Protein AF-A0ABD5DGE2-F1 (afdb_monomer)

InterPro domains:
  IPR036388 Winged helix-like DNA-binding domain superfamily [G3DSA:1.1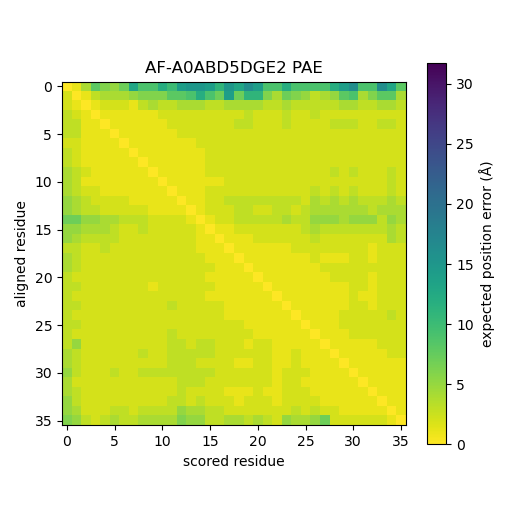0.10.10] (1-36)
  IPR036390 Winged helix DNA-binding domain superfamily [SSF46785] (1-36)

pLDDT: mean 93.65, std 4.29, range [72.81, 96.75]

Secondary structure (DSSP, 8-state):
---HHHHHHHHHHHS---HHHHHHHTT--HHHHTT-

Foldseek 3Di:
DDDPVNLVVVCVVVVDDDLVVSCVVRVHDSVVSVVD

Solvent-accessible surface area (backbone atoms only — not comparable to full-atom values): 2281 Å² total; per-residue (Å²): 133,74,47,76,63,59,54,48,53,53,34,68,75,60,73,63,75,55,66,69,58,48,15,64,72,52,74,33,60,55,73,61,58,77,73,107

Sequence (36 aa):
MASLMEVRDMLALQGRMEAKQLSARLQTPQPLIDAM

Organism: Acinetobacter baumannii (NCBI:txid470)

Nearest PDB structures (foldseek):
  2cfx-assembly1_C  TM=8.936E-01  e=1.313E+00  Bacillus subtilis
  4u7b-assembly2_G-2  TM=8.630E-01  e=2.007E+00  Drosophila mauritiana
  5duk-assembly1_B  TM=9.144E-01  e=2.155E+00  Thermoplasmatales archaeon SCGC AB-539-N05

Structure (mmCIF, N/CA/C/O backbone):
data_AF-A0ABD5DGE2-F1
#
_entry.id   AF-A0ABD5DGE2-F1
#
loop_
_atom_site.group_PDB
_atom_site.id
_atom_site.type_symbol
_atom_site.label_atom_id
_atom_site.label_alt_id
_atom_site.label_comp_id
_atom_site.label_asym_id
_atom_site.label_entity_id
_atom_site.label_seq_id
_atom_site.pdbx_PDB_ins_code
_atom_site.Cartn_x
_atom_site.Cartn_y
_atom_site.Cartn_z
_atom_site.occupancy
_atom_site.B_iso_or_equiv
_atom_site.auth_seq_id
_atom_site.auth_comp_id
_atom_site.auth_asym_id
_atom_site.auth_atom_id
_atom_site.pdbx_PDB_model_num
ATOM 1 N N . MET A 1 1 ? 7.598 3.481 9.514 1.00 72.81 1 MET A N 1
ATOM 2 C CA . MET A 1 1 ? 7.691 2.228 8.736 1.00 72.81 1 MET A CA 1
ATOM 3 C C . MET A 1 1 ? 6.268 1.831 8.429 1.00 72.81 1 MET A C 1
ATOM 5 O O . MET A 1 1 ? 5.574 1.506 9.380 1.00 72.81 1 MET A O 1
ATOM 9 N N . ALA A 1 2 ? 5.822 1.944 7.177 1.00 81.88 2 ALA A N 1
ATOM 10 C CA . ALA A 1 2 ? 4.460 1.542 6.853 1.00 81.88 2 ALA A CA 1
ATOM 11 C C . ALA A 1 2 ? 4.282 0.027 6.959 1.00 81.88 2 ALA A C 1
ATOM 13 O O . ALA A 1 2 ? 5.184 -0.747 6.631 1.00 81.88 2 ALA A O 1
ATOM 14 N N . SER A 1 3 ? 3.099 -0.367 7.402 1.00 92.00 3 SER A N 1
ATOM 15 C CA . SER A 1 3 ? 2.638 -1.742 7.529 1.00 92.00 3 SER A CA 1
ATOM 16 C C . SER A 1 3 ? 1.523 -2.049 6.526 1.00 92.00 3 SER A C 1
ATOM 18 O O . SER A 1 3 ? 0.837 -1.152 6.031 1.00 92.00 3 SER A O 1
ATOM 20 N N . LEU A 1 4 ? 1.278 -3.340 6.282 1.00 93.75 4 LEU A N 1
ATOM 21 C CA . LEU A 1 4 ? 0.147 -3.799 5.464 1.00 93.75 4 LEU A CA 1
ATOM 22 C C . LEU A 1 4 ? -1.209 -3.304 5.997 1.00 93.75 4 LEU A C 1
ATOM 24 O O . LEU A 1 4 ? -2.130 -3.074 5.216 1.00 93.75 4 LEU A O 1
ATOM 28 N N . MET A 1 5 ? -1.338 -3.114 7.317 1.00 95.38 5 MET A N 1
ATOM 29 C CA . MET A 1 5 ? -2.568 -2.582 7.909 1.00 95.38 5 MET A CA 1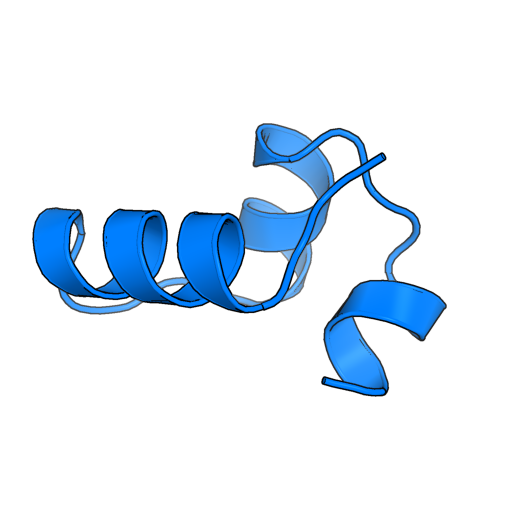
ATOM 30 C C . MET A 1 5 ? -2.775 -1.112 7.542 1.00 95.38 5 MET A C 1
ATOM 32 O O . MET A 1 5 ? -3.868 -0.755 7.123 1.00 95.38 5 MET A O 1
ATOM 36 N N . GLU A 1 6 ? -1.732 -0.280 7.602 1.00 93.56 6 GLU A N 1
ATOM 37 C CA . GLU A 1 6 ? -1.826 1.136 7.213 1.00 93.56 6 GLU A CA 1
ATOM 38 C C . GLU A 1 6 ? -2.109 1.306 5.714 1.00 93.56 6 GLU A C 1
ATOM 40 O O . GLU A 1 6 ? -2.890 2.178 5.328 1.00 93.56 6 GLU A O 1
ATOM 45 N N . VAL A 1 7 ? -1.531 0.447 4.864 1.00 93.94 7 VAL A N 1
ATOM 46 C CA . VAL A 1 7 ? -1.855 0.397 3.429 1.00 93.94 7 VAL A CA 1
ATOM 47 C C . VAL A 1 7 ? -3.333 0.068 3.222 1.00 93.94 7 VAL A C 1
ATOM 49 O O . VAL A 1 7 ? -4.035 0.804 2.524 1.00 93.94 7 VAL A O 1
ATOM 52 N N . ARG A 1 8 ? -3.824 -1.004 3.857 1.00 94.38 8 ARG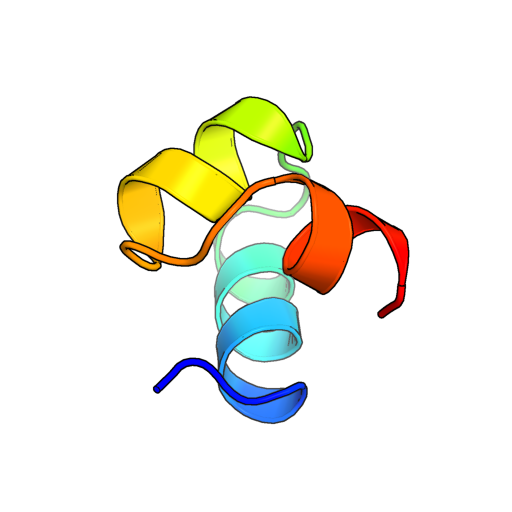 A N 1
ATOM 53 C CA . ARG A 1 8 ? -5.232 -1.414 3.784 1.00 94.38 8 ARG A CA 1
ATOM 54 C C . ARG A 1 8 ? -6.158 -0.306 4.266 1.00 94.38 8 ARG A C 1
ATOM 56 O O . ARG A 1 8 ? -7.127 -0.005 3.582 1.00 94.38 8 ARG A O 1
ATOM 63 N N . ASP A 1 9 ? -5.881 0.282 5.424 1.00 95.44 9 ASP A N 1
ATOM 64 C CA . ASP A 1 9 ? -6.746 1.294 6.028 1.00 95.44 9 ASP A CA 1
ATOM 65 C C . ASP A 1 9 ? -6.819 2.536 5.136 1.00 95.44 9 ASP A C 1
ATOM 67 O O . ASP A 1 9 ? -7.902 3.066 4.889 1.00 95.44 9 ASP A O 1
ATOM 71 N N . MET A 1 10 ? -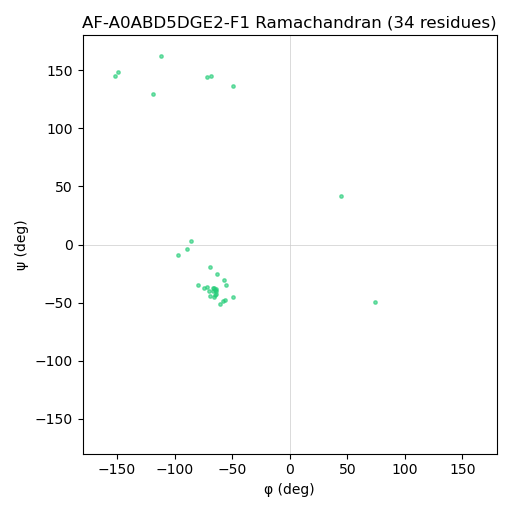5.695 2.945 4.542 1.00 92.94 10 MET A N 1
ATOM 72 C CA . MET A 1 10 ? -5.688 4.047 3.585 1.00 92.94 10 MET A CA 1
ATOM 73 C C . MET A 1 10 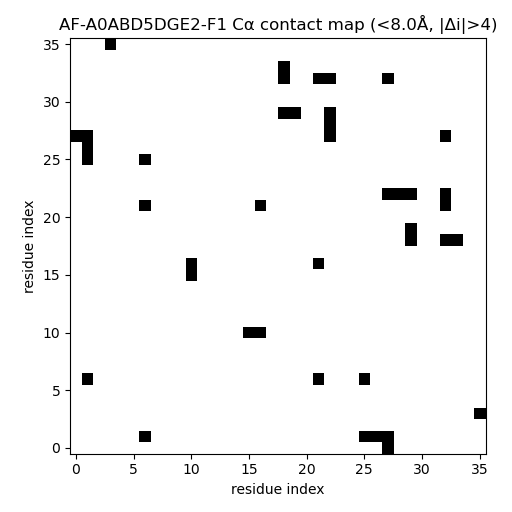? -6.492 3.728 2.318 1.00 92.94 10 MET A C 1
ATOM 75 O O . MET A 1 10 ? -7.252 4.577 1.846 1.00 92.94 10 MET A O 1
ATOM 79 N N . LEU A 1 11 ? -6.360 2.516 1.773 1.00 94.69 11 LEU A N 1
ATOM 80 C CA . LEU A 1 11 ? -7.142 2.084 0.612 1.00 94.69 11 LEU A CA 1
ATOM 81 C C . LEU A 1 11 ? -8.633 1.958 0.941 1.00 94.69 11 LEU A C 1
ATOM 83 O O . LEU A 1 11 ? -9.460 2.357 0.129 1.00 94.69 11 LEU A O 1
ATOM 87 N N . ALA A 1 12 ? -8.988 1.486 2.135 1.00 96.31 12 ALA A N 1
ATOM 88 C CA . ALA A 1 12 ? -10.373 1.394 2.589 1.00 96.31 12 ALA A CA 1
ATOM 89 C C . ALA A 1 12 ? -11.027 2.779 2.717 1.00 96.31 12 ALA A C 1
ATOM 91 O O . ALA A 1 12 ? -12.190 2.946 2.357 1.00 96.31 12 ALA A O 1
ATOM 92 N N . LEU A 1 13 ? -10.275 3.784 3.179 1.00 94.31 13 LEU A N 1
ATOM 93 C CA . LEU A 1 13 ? -10.762 5.160 3.314 1.00 94.31 13 LEU A CA 1
ATOM 94 C C . LEU A 1 13 ? -10.879 5.892 1.971 1.00 94.31 13 LEU A C 1
ATOM 96 O O . LEU A 1 13 ? -11.788 6.694 1.784 1.00 94.31 13 LEU A O 1
ATOM 100 N N . GLN A 1 14 ? -9.949 5.653 1.046 1.00 93.38 14 GLN A N 1
ATOM 101 C CA . GLN A 1 14 ? -9.873 6.375 -0.233 1.00 93.38 14 GLN A CA 1
ATOM 102 C C . GLN A 1 14 ? -10.542 5.609 -1.388 1.00 93.38 14 GLN A C 1
ATOM 104 O O . GLN A 1 14 ? -10.701 6.140 -2.487 1.00 93.38 14 GLN A O 1
ATOM 109 N N . GLY A 1 15 ? -10.922 4.350 -1.158 1.00 94.44 15 GLY A N 1
ATOM 110 C CA . GLY A 1 15 ? -11.488 3.413 -2.130 1.00 94.44 15 GLY A CA 1
ATOM 111 C C . GLY A 1 15 ? -10.454 2.871 -3.119 1.00 94.44 15 GLY A C 1
ATOM 112 O O . GLY A 1 15 ? -10.359 1.665 -3.330 1.00 94.44 15 GLY A O 1
ATOM 113 N N . ARG A 1 16 ? -9.664 3.757 -3.730 1.00 92.50 16 ARG A N 1
ATOM 114 C CA . ARG A 1 16 ? -8.572 3.408 -4.645 1.00 92.50 16 ARG A CA 1
ATOM 115 C C . ARG A 1 16 ? -7.455 4.435 -4.576 1.00 92.50 16 ARG A C 1
ATOM 117 O O . ARG A 1 16 ? -7.702 5.624 -4.385 1.00 92.50 16 ARG A O 1
ATOM 124 N N . MET A 1 17 ? -6.230 3.983 -4.796 1.00 94.62 17 MET A N 1
ATOM 125 C CA . MET A 1 17 ? -5.066 4.854 -4.865 1.00 94.62 17 MET A CA 1
ATOM 126 C C . MET A 1 17 ? -4.002 4.230 -5.760 1.00 94.62 17 MET A C 1
ATOM 128 O O . MET A 1 17 ? -3.836 3.014 -5.776 1.00 94.62 17 MET A O 1
ATOM 132 N N . GLU A 1 18 ? -3.273 5.060 -6.499 1.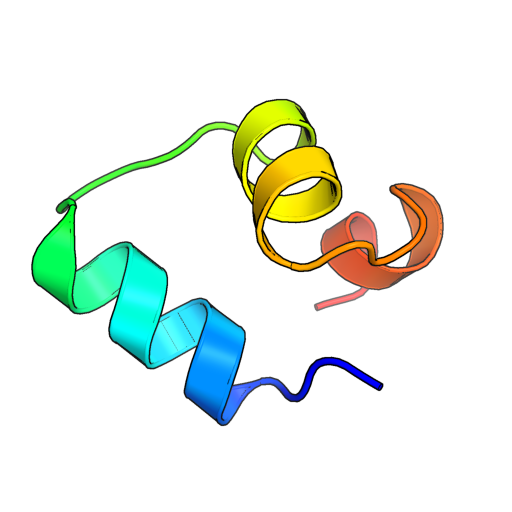00 96.75 18 GLU A N 1
ATOM 133 C CA . GLU A 1 18 ? -2.090 4.604 -7.227 1.00 96.75 18 GLU A CA 1
ATOM 134 C C . GLU A 1 18 ? -0.943 4.314 -6.254 1.00 96.75 18 GLU A C 1
ATOM 136 O O . GLU A 1 18 ? -0.733 5.059 -5.293 1.00 96.75 18 GLU A O 1
ATOM 141 N N . ALA A 1 19 ? -0.135 3.294 -6.546 1.00 95.19 19 ALA A N 1
ATOM 142 C CA . ALA A 1 19 ? 0.985 2.892 -5.695 1.00 95.19 19 ALA A CA 1
ATOM 143 C C . ALA A 1 19 ? 1.969 4.051 -5.421 1.00 95.19 19 ALA A C 1
ATOM 145 O O . ALA A 1 19 ? 2.457 4.196 -4.304 1.00 95.19 19 ALA A O 1
ATOM 146 N N . LYS A 1 20 ? 2.173 4.951 -6.395 1.00 96.00 20 LYS A N 1
ATOM 147 C CA . LYS A 1 20 ? 2.992 6.168 -6.239 1.00 96.00 20 LYS A CA 1
ATOM 148 C C . LYS A 1 20 ? 2.418 7.172 -5.242 1.00 96.00 20 LYS A C 1
ATOM 150 O O . LYS A 1 20 ? 3.156 7.787 -4.473 1.00 96.00 20 LYS A O 1
ATOM 155 N N . GLN A 1 21 ? 1.099 7.336 -5.238 1.00 95.56 21 GLN A N 1
ATOM 156 C CA . GLN A 1 21 ? 0.412 8.213 -4.289 1.00 95.56 21 GLN A CA 1
ATOM 157 C C . GLN A 1 21 ? 0.430 7.605 -2.882 1.00 95.56 21 GLN A C 1
ATOM 159 O O . GLN A 1 21 ? 0.607 8.329 -1.902 1.00 95.56 21 GLN A 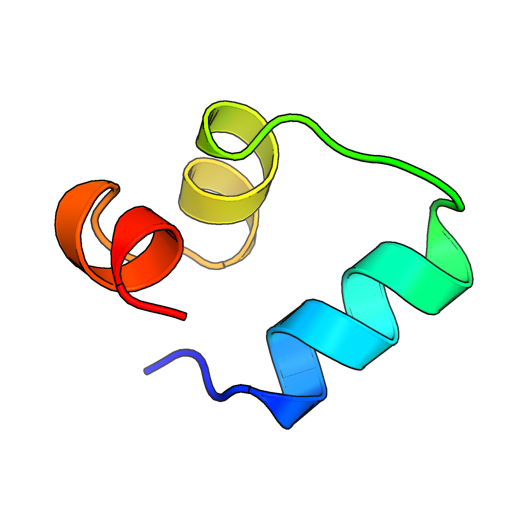O 1
ATOM 164 N N . LEU A 1 22 ? 0.302 6.280 -2.796 1.00 95.19 22 LEU A N 1
ATOM 165 C CA . LEU A 1 22 ? 0.395 5.527 -1.551 1.00 95.19 22 LEU A CA 1
ATOM 166 C C . LEU A 1 22 ? 1.809 5.611 -0.953 1.00 95.19 22 LEU A C 1
ATOM 168 O O . LEU A 1 22 ? 1.952 5.935 0.222 1.00 95.19 22 LEU A O 1
ATOM 172 N N . SER A 1 23 ? 2.844 5.433 -1.779 1.00 95.88 23 SER A N 1
ATOM 173 C CA . SER A 1 23 ? 4.256 5.598 -1.410 1.00 95.88 23 SER A CA 1
ATOM 174 C C . SER A 1 23 ? 4.547 6.988 -0.844 1.00 95.88 23 SER A C 1
ATOM 176 O O . SER A 1 23 ? 5.138 7.107 0.231 1.00 95.88 23 SER A O 1
ATOM 178 N N . ALA A 1 24 ? 4.069 8.040 -1.517 1.00 95.94 24 ALA A N 1
ATOM 179 C CA . ALA A 1 24 ? 4.248 9.412 -1.054 1.00 95.94 24 ALA A CA 1
ATOM 180 C C . ALA A 1 24 ? 3.523 9.675 0.277 1.00 95.94 24 ALA A C 1
ATOM 182 O O . ALA A 1 24 ? 4.096 10.287 1.179 1.00 95.94 24 ALA A O 1
ATOM 183 N N . ARG A 1 25 ? 2.280 9.193 0.424 1.00 94.38 25 ARG A N 1
ATOM 184 C CA . ARG A 1 25 ? 1.473 9.397 1.638 1.00 94.38 25 ARG A CA 1
ATOM 185 C C . ARG A 1 25 ? 1.993 8.627 2.846 1.00 94.38 25 ARG A C 1
ATOM 187 O O . ARG A 1 25 ? 1.993 9.167 3.944 1.00 94.38 25 ARG A O 1
ATOM 194 N N . LEU A 1 26 ? 2.434 7.389 2.645 1.00 93.69 26 LEU A N 1
ATOM 195 C CA . LEU A 1 26 ? 2.987 6.540 3.701 1.00 93.69 26 LEU A CA 1
ATOM 196 C C . LEU A 1 26 ? 4.481 6.770 3.936 1.00 93.69 26 LEU A C 1
ATOM 198 O O . LEU A 1 26 ? 5.090 6.039 4.717 1.00 93.69 26 LEU A O 1
ATOM 202 N N . GLN A 1 27 ? 5.089 7.728 3.224 1.00 95.56 27 GLN A N 1
ATOM 203 C CA . GLN A 1 27 ? 6.532 7.982 3.231 1.00 95.56 27 GLN A CA 1
ATOM 204 C C . GLN A 1 27 ? 7.348 6.684 3.134 1.00 95.56 27 GLN A C 1
ATOM 206 O O . GLN A 1 27 ? 8.331 6.477 3.845 1.00 95.56 27 GLN A O 1
ATOM 211 N N . THR A 1 28 ? 6.890 5.774 2.276 1.00 94.38 28 THR A N 1
ATOM 212 C CA . THR A 1 28 ? 7.437 4.424 2.147 1.00 94.38 28 THR A CA 1
ATOM 213 C C . THR A 1 28 ? 7.969 4.247 0.735 1.00 94.38 28 THR A C 1
ATOM 215 O O . THR A 1 28 ? 7.241 4.556 -0.208 1.00 94.38 28 THR A O 1
ATOM 218 N N . PRO A 1 29 ? 9.218 3.780 0.554 1.00 95.94 29 PRO A N 1
ATOM 219 C CA . PRO A 1 29 ? 9.805 3.582 -0.766 1.00 95.94 29 PRO A CA 1
ATOM 220 C C . PRO A 1 29 ? 8.889 2.800 -1.709 1.00 95.94 29 PRO A C 1
ATOM 222 O O . PRO A 1 29 ? 8.338 1.771 -1.322 1.00 95.94 29 PRO A O 1
ATOM 225 N N . GLN A 1 30 ? 8.781 3.263 -2.957 1.00 95.00 30 GLN A N 1
ATOM 226 C CA . GLN A 1 30 ? 7.954 2.625 -3.984 1.00 95.00 30 GLN A CA 1
ATOM 227 C C . GLN A 1 30 ? 8.194 1.108 -4.104 1.00 95.00 30 GLN A C 1
ATOM 229 O O . GLN A 1 30 ? 7.210 0.378 -4.068 1.00 95.00 30 GLN A O 1
ATOM 234 N N . PRO A 1 31 ? 9.447 0.600 -4.117 1.00 96.38 31 PRO A N 1
ATOM 235 C CA . PRO A 1 31 ? 9.678 -0.841 -4.229 1.00 96.38 31 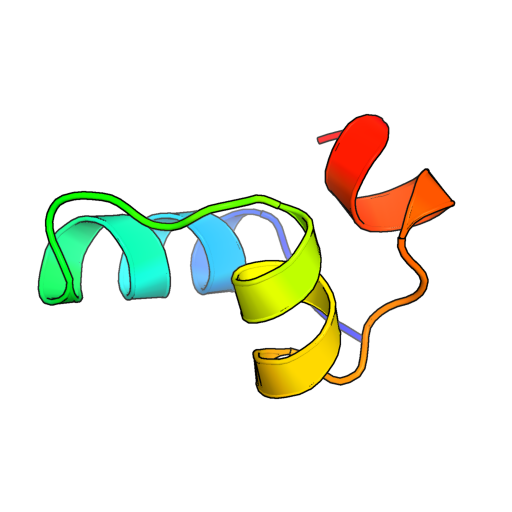PRO A CA 1
ATOM 236 C C . PRO A 1 31 ? 9.120 -1.660 -3.059 1.00 96.38 31 PRO A C 1
ATOM 238 O O . PRO A 1 31 ? 8.845 -2.841 -3.223 1.00 96.38 31 PRO A O 1
ATOM 241 N N . LEU A 1 32 ? 8.966 -1.056 -1.873 1.00 94.88 32 LEU A N 1
ATOM 242 C CA . LEU A 1 32 ? 8.347 -1.727 -0.728 1.00 94.88 32 LEU A CA 1
ATOM 243 C C . LEU A 1 32 ? 6.824 -1.729 -0.830 1.00 94.88 32 LEU A C 1
ATOM 245 O O . LEU A 1 32 ? 6.210 -2.707 -0.430 1.00 94.88 32 LEU A O 1
ATOM 24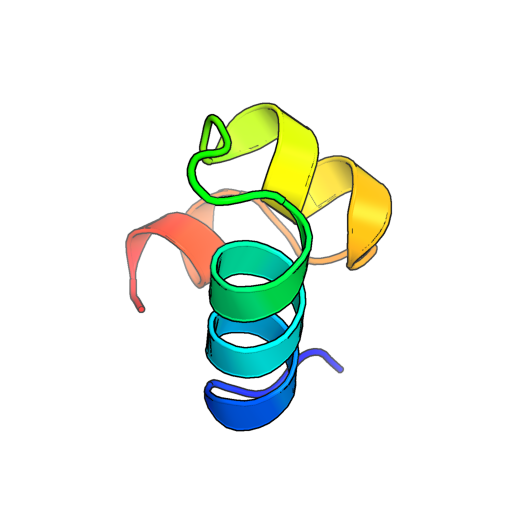9 N N . ILE A 1 33 ? 6.227 -0.666 -1.375 1.00 95.12 33 ILE A N 1
ATOM 250 C CA . ILE A 1 33 ? 4.790 -0.633 -1.675 1.00 95.12 33 ILE A CA 1
ATOM 251 C C . ILE A 1 33 ? 4.444 -1.637 -2.778 1.00 95.12 33 ILE A C 1
ATOM 253 O O . ILE A 1 33 ? 3.439 -2.320 -2.669 1.00 95.12 33 ILE A O 1
ATOM 257 N N . ASP A 1 34 ? 5.284 -1.761 -3.806 1.00 94.81 34 ASP A N 1
ATOM 258 C CA . ASP A 1 34 ? 5.067 -2.705 -4.911 1.00 94.81 34 ASP A CA 1
ATOM 259 C C . ASP A 1 34 ? 5.230 -4.177 -4.486 1.00 94.81 34 ASP A C 1
ATOM 261 O O . ASP A 1 34 ? 4.772 -5.079 -5.183 1.00 94.81 34 ASP A O 1
ATOM 265 N N . ALA A 1 35 ? 5.902 -4.428 -3.358 1.00 93.75 35 ALA A N 1
ATOM 266 C CA . ALA A 1 35 ? 6.099 -5.762 -2.795 1.00 93.75 35 ALA A CA 1
ATOM 267 C C . ALA A 1 35 ? 4.977 -6.204 -1.830 1.00 93.75 35 ALA A C 1
ATOM 269 O O . ALA A 1 35 ? 5.040 -7.326 -1.321 1.00 93.75 35 ALA A O 1
ATOM 270 N N . MET A 1 36 ? 4.001 -5.332 -1.544 1.00 90.69 36 MET A N 1
ATOM 271 C CA . MET A 1 36 ? 2.857 -5.565 -0.647 1.00 90.69 36 MET A CA 1
ATOM 272 C C . MET A 1 36 ? 1.591 -5.905 -1.431 1.00 90.69 36 MET A C 1
ATOM 274 O O . MET A 1 36 ? 0.879 -6.831 -0.982 1.00 90.69 36 MET A O 1
#

Radius of gyration: 8.57 Å; Cα contacts (8 Å, |Δi|>4): 21; chains: 1; bounding box: 21×15×16 Å

Mean predicted aligned error: 2.34 Å